Protein AF-A0A7J7EJ39-F1 (afdb_monomer_lite)

Structure (mmCIF, N/CA/C/O backbone):
data_AF-A0A7J7EJ39-F1
#
_entry.id   AF-A0A7J7EJ39-F1
#
loop_
_atom_site.group_PDB
_atom_site.id
_atom_site.type_symbol
_atom_site.label_atom_id
_atom_site.label_alt_id
_atom_site.label_comp_id
_atom_site.label_asym_id
_atom_site.label_entity_id
_atom_site.label_seq_id
_atom_site.pdbx_PDB_ins_code
_atom_site.Cartn_x
_atom_site.Cartn_y
_atom_site.Cartn_z
_atom_site.occupancy
_atom_site.B_iso_or_equiv
_atom_site.auth_seq_id
_atom_site.auth_comp_id
_atom_site.auth_asym_id
_atom_site.auth_atom_id
_atom_site.pdbx_PDB_model_num
ATOM 1 N N . MET A 1 1 ? -20.319 9.053 -25.334 1.00 46.34 1 MET A N 1
ATOM 2 C CA . MET A 1 1 ? -20.174 8.203 -24.124 1.00 46.34 1 MET A CA 1
ATOM 3 C C . MET A 1 1 ? -19.839 8.998 -22.843 1.00 46.34 1 MET A C 1
ATOM 5 O O . MET A 1 1 ? -19.297 8.428 -21.908 1.00 46.34 1 MET A O 1
ATOM 9 N N . GLN A 1 2 ? -20.160 10.300 -22.744 1.00 40.28 2 GLN A N 1
ATOM 10 C CA . GLN A 1 2 ? -19.917 11.104 -21.525 1.00 40.28 2 GLN A CA 1
ATOM 11 C C . GLN A 1 2 ? -21.131 11.186 -20.577 1.00 40.28 2 GLN A C 1
ATOM 13 O O . GLN A 1 2 ? -20.944 11.520 -19.409 1.00 40.28 2 GLN A O 1
ATOM 18 N N . GLY A 1 3 ? -22.337 10.834 -21.047 1.00 39.09 3 GLY A N 1
ATOM 19 C CA . GLY A 1 3 ? -23.592 10.937 -20.287 1.00 39.09 3 GLY A CA 1
ATOM 20 C C . GLY A 1 3 ? -23.796 9.851 -19.224 1.00 39.09 3 GLY A C 1
ATOM 21 O O . GLY A 1 3 ? -24.160 10.170 -18.096 1.00 39.09 3 GLY A O 1
ATOM 22 N N . ASP A 1 4 ? -23.468 8.591 -19.522 1.00 42.94 4 ASP A N 1
ATOM 23 C CA . ASP A 1 4 ? -23.849 7.463 -18.647 1.00 42.94 4 ASP A CA 1
ATOM 24 C C . ASP A 1 4 ? -23.037 7.388 -17.344 1.00 42.94 4 ASP A C 1
ATOM 26 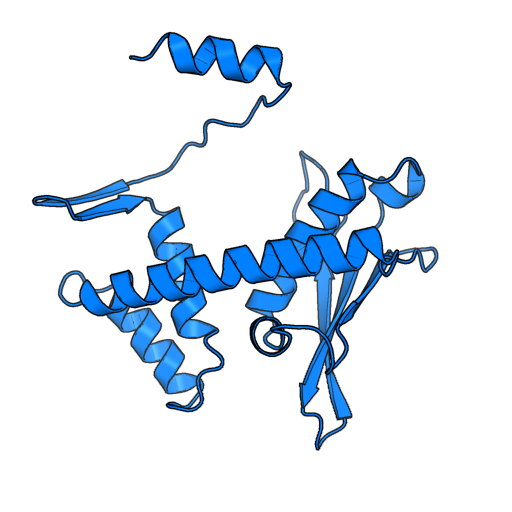O O . ASP A 1 4 ? -23.542 6.991 -16.295 1.00 42.94 4 ASP A O 1
ATOM 30 N N . SER A 1 5 ? -21.783 7.850 -17.365 1.00 49.47 5 SER A N 1
ATOM 31 C CA . SER A 1 5 ? -20.928 7.875 -16.166 1.00 49.47 5 SER A CA 1
ATOM 32 C C . SER A 1 5 ? -21.364 8.905 -15.111 1.00 49.47 5 SER A C 1
ATOM 34 O O . SER A 1 5 ? -21.014 8.764 -13.940 1.00 49.47 5 SER A O 1
ATOM 36 N N . HIS A 1 6 ? -22.122 9.936 -15.506 1.00 48.94 6 HIS A N 1
ATOM 37 C CA . HIS A 1 6 ? -22.573 10.998 -14.601 1.00 48.94 6 HIS A CA 1
ATOM 38 C C . HIS A 1 6 ? -23.816 10.585 -13.795 1.00 48.94 6 HIS A C 1
ATOM 40 O O . HIS A 1 6 ? -24.008 11.055 -12.675 1.00 48.94 6 HIS A O 1
ATOM 46 N N . ILE A 1 7 ? -24.632 9.683 -14.352 1.00 49.44 7 ILE A N 1
ATOM 47 C CA . ILE A 1 7 ? -25.876 9.186 -13.746 1.00 49.44 7 ILE A CA 1
ATOM 48 C C . ILE A 1 7 ? -25.582 8.074 -12.721 1.00 49.44 7 ILE A C 1
ATOM 50 O O . ILE A 1 7 ? -26.223 8.009 -11.676 1.00 49.44 7 ILE A O 1
ATOM 54 N N . ALA A 1 8 ? -24.562 7.239 -12.955 1.00 50.50 8 ALA A N 1
ATOM 55 C CA . ALA A 1 8 ? -24.198 6.163 -12.025 1.00 50.50 8 ALA A CA 1
ATOM 56 C C . ALA A 1 8 ? -23.544 6.668 -10.716 1.00 50.50 8 ALA A C 1
ATOM 58 O O . ALA A 1 8 ? -23.779 6.114 -9.642 1.00 50.50 8 ALA A O 1
ATOM 59 N N . SER A 1 9 ? -22.740 7.737 -10.780 1.00 50.72 9 SER A N 1
ATOM 60 C CA . SER A 1 9 ? -22.030 8.292 -9.611 1.00 50.72 9 SER A CA 1
ATOM 61 C C . SER A 1 9 ? -22.966 9.004 -8.623 1.00 50.72 9 SER A C 1
ATOM 63 O O . SER A 1 9 ? -22.789 8.877 -7.407 1.00 50.72 9 SER A O 1
ATOM 65 N N . SER A 1 10 ? -24.007 9.687 -9.113 1.00 51.62 10 SER A N 1
ATOM 66 C CA . SER A 1 10 ? -24.953 10.430 -8.270 1.00 51.62 10 SER A CA 1
ATOM 67 C C . SER A 1 10 ? -25.865 9.518 -7.442 1.00 51.62 10 SER A C 1
ATOM 69 O O . SER A 1 10 ? -26.192 9.858 -6.304 1.00 51.62 10 SER A O 1
ATOM 71 N N . HIS A 1 11 ? -26.203 8.329 -7.949 1.00 58.94 11 HIS A N 1
ATOM 72 C CA . HIS A 1 11 ? -27.045 7.364 -7.234 1.00 58.94 11 HIS A CA 1
ATOM 73 C C . HIS A 1 11 ? -26.299 6.623 -6.102 1.00 58.94 11 HIS A C 1
ATOM 75 O O . HIS A 1 11 ? -26.916 6.171 -5.140 1.00 58.94 11 HIS A O 1
ATOM 81 N N . CYS A 1 12 ? -24.966 6.508 -6.176 1.00 62.06 12 CYS A N 1
ATOM 82 C CA . CYS A 1 12 ? -24.153 5.718 -5.237 1.00 62.06 12 CYS A CA 1
ATOM 83 C C . CYS A 1 12 ? -23.400 6.564 -4.180 1.00 62.06 12 CYS A C 1
ATOM 85 O O . CYS A 1 12 ? -22.552 6.049 -3.459 1.00 62.06 12 CYS A O 1
ATOM 87 N N . ARG A 1 13 ? -23.684 7.873 -4.058 1.00 69.69 13 ARG A N 1
ATOM 88 C CA . ARG A 1 13 ? -22.963 8.811 -3.157 1.00 69.69 13 ARG A CA 1
ATOM 89 C C . ARG A 1 13 ? -21.430 8.857 -3.353 1.00 69.69 13 ARG A C 1
ATOM 91 O O . ARG A 1 13 ? -20.726 9.377 -2.492 1.00 69.69 13 ARG A O 1
ATOM 98 N N . MET A 1 14 ? -20.902 8.394 -4.487 1.00 78.62 14 MET A N 1
ATOM 99 C CA . MET A 1 14 ? -19.470 8.459 -4.810 1.00 78.62 14 MET A CA 1
ATOM 100 C C . MET A 1 14 ? -19.168 9.746 -5.582 1.00 78.62 14 MET A C 1
ATOM 102 O O . MET A 1 14 ? -19.367 9.794 -6.795 1.00 78.62 14 MET A O 1
ATOM 106 N N . LYS A 1 15 ? -18.718 10.797 -4.886 1.00 78.56 15 LYS A N 1
ATOM 107 C CA . LYS A 1 15 ? -18.470 12.124 -5.487 1.00 78.56 15 LYS A CA 1
ATOM 108 C C . LYS A 1 15 ? -17.122 12.223 -6.209 1.00 78.56 15 LYS A C 1
ATOM 110 O O . LYS A 1 15 ? -17.047 12.854 -7.258 1.00 78.56 15 LYS A O 1
ATOM 115 N N . ASP A 1 16 ? -16.107 11.512 -5.721 1.00 81.44 16 ASP A N 1
ATOM 116 C CA . ASP A 1 16 ? -14.715 11.657 -6.176 1.00 81.44 16 ASP A CA 1
ATOM 117 C C . ASP A 1 16 ? -14.242 10.500 -7.068 1.00 81.44 16 ASP A C 1
ATOM 119 O O . ASP A 1 16 ? -13.095 10.064 -7.023 1.00 81.44 16 ASP A O 1
ATOM 123 N N . MET A 1 17 ? -15.141 9.973 -7.904 1.00 84.94 17 MET A N 1
ATOM 124 C CA . MET A 1 17 ? -14.815 8.871 -8.818 1.00 84.94 17 MET A CA 1
ATOM 125 C C . MET A 1 17 ? -13.878 9.302 -9.961 1.00 84.94 17 MET A C 1
ATOM 127 O O . MET A 1 17 ? -13.168 8.476 -10.532 1.00 84.94 17 MET A O 1
ATOM 131 N N . ARG A 1 18 ? -13.877 10.592 -10.325 1.00 88.12 18 ARG A N 1
ATOM 132 C CA . ARG A 1 18 ? -12.992 11.151 -11.355 1.00 88.12 18 ARG A CA 1
ATOM 133 C C . ARG A 1 18 ? -11.806 11.834 -10.691 1.00 88.12 18 ARG A C 1
ATOM 135 O O . ARG A 1 18 ? -11.987 12.727 -9.873 1.00 88.12 18 ARG A O 1
ATOM 142 N N . VAL A 1 19 ? -10.604 11.456 -11.110 1.00 90.62 19 VAL A N 1
ATOM 143 C CA . VAL A 1 19 ? -9.348 12.013 -10.602 1.00 90.62 19 VAL A CA 1
ATOM 144 C C . VAL A 1 19 ? -8.574 12.626 -11.763 1.00 90.62 19 VAL A C 1
ATOM 146 O O . VAL A 1 19 ? -8.517 12.051 -12.851 1.00 90.62 19 VAL A O 1
ATOM 149 N N . GLN A 1 20 ? -7.982 13.798 -11.542 1.00 93.69 20 GLN A N 1
ATOM 150 C CA . GLN A 1 20 ? -7.063 14.405 -12.504 1.00 93.69 20 GLN A CA 1
ATOM 151 C C . GLN A 1 20 ? -5.735 13.643 -12.466 1.00 93.69 20 GLN A C 1
ATOM 153 O O . GLN A 1 20 ? -5.113 13.518 -11.414 1.00 93.69 20 GLN A O 1
ATOM 158 N N . THR A 1 21 ? -5.319 13.095 -13.604 1.00 96.06 21 THR A N 1
ATOM 159 C CA . THR A 1 21 ? -4.098 12.292 -13.727 1.00 96.06 21 THR A CA 1
ATOM 160 C C . THR A 1 21 ? -3.518 12.418 -15.132 1.00 96.06 21 THR A C 1
ATOM 162 O O . THR A 1 21 ? -4.142 12.992 -16.026 1.00 96.06 21 THR A O 1
ATOM 165 N N . PHE A 1 22 ? -2.333 11.852 -15.331 1.00 96.62 22 PHE A N 1
ATOM 166 C CA . PHE A 1 22 ? -1.632 11.824 -16.608 1.00 96.62 22 PHE A CA 1
ATOM 167 C C . PHE A 1 22 ? -1.614 10.409 -17.187 1.00 96.62 22 PHE A C 1
ATOM 169 O O . PHE A 1 22 ? -1.675 9.415 -16.459 1.00 96.62 22 PHE A O 1
ATOM 176 N N . SER A 1 23 ? -1.502 10.323 -18.511 1.00 95.94 23 SER A N 1
ATOM 177 C CA . SER A 1 23 ? -1.342 9.058 -19.226 1.00 95.94 23 SER A CA 1
ATOM 178 C C . SER A 1 23 ? -0.216 9.153 -20.239 1.00 95.94 23 SER A C 1
ATOM 180 O O . SER A 1 23 ? -0.073 10.188 -20.889 1.00 95.94 23 SER A O 1
ATOM 182 N N . ILE A 1 24 ? 0.505 8.056 -20.435 1.00 94.50 24 ILE A N 1
ATOM 183 C CA . ILE A 1 24 ? 1.480 7.896 -21.511 1.00 94.50 24 ILE A CA 1
ATOM 184 C C . ILE A 1 24 ? 0.971 6.876 -22.530 1.00 94.50 24 ILE A C 1
ATOM 186 O O . ILE A 1 24 ? 0.273 5.921 -22.180 1.00 94.50 24 ILE A O 1
ATOM 190 N N . HIS A 1 25 ? 1.302 7.090 -23.802 1.00 95.19 25 HIS A N 1
ATOM 191 C CA . HIS A 1 25 ? 0.964 6.188 -24.895 1.00 95.19 25 HIS A CA 1
ATOM 192 C C . HIS A 1 25 ? 2.205 5.933 -25.753 1.00 95.19 25 HIS A C 1
ATOM 194 O O . HIS A 1 25 ? 2.751 6.869 -26.332 1.00 95.19 25 HIS A O 1
ATOM 200 N N . PHE A 1 26 ? 2.646 4.677 -25.829 1.00 88.00 26 PHE A N 1
ATOM 201 C CA . PHE A 1 26 ? 3.831 4.271 -26.598 1.00 88.00 26 PHE A CA 1
ATOM 202 C C . PHE A 1 26 ? 3.498 3.744 -28.002 1.00 88.00 26 PHE A C 1
ATOM 204 O O . PHE A 1 26 ? 4.402 3.418 -28.765 1.00 88.00 26 PHE A O 1
ATOM 211 N N . GLY A 1 27 ? 2.210 3.670 -28.348 1.00 83.62 27 GLY A N 1
ATOM 212 C CA . GLY A 1 27 ? 1.707 3.067 -29.581 1.00 83.62 27 GLY A CA 1
ATOM 213 C C . GLY A 1 27 ? 0.961 1.755 -29.325 1.00 83.62 27 GLY A C 1
ATOM 214 O O . GLY A 1 27 ? 1.130 1.098 -28.295 1.00 83.62 27 GLY A O 1
ATOM 215 N N . PHE A 1 28 ? 0.101 1.373 -30.270 1.00 86.75 28 PHE A N 1
ATOM 216 C CA . PHE A 1 28 ? -0.763 0.190 -30.181 1.00 86.75 28 PHE A CA 1
ATOM 217 C C . PHE A 1 28 ? -1.579 0.136 -28.875 1.00 86.75 28 PHE A C 1
ATOM 219 O O . PHE A 1 28 ? -2.349 1.046 -28.578 1.00 86.75 28 PHE A O 1
ATOM 226 N N . LYS A 1 29 ? -1.446 -0.946 -28.098 1.00 84.44 29 LYS A N 1
ATOM 227 C CA . LYS A 1 29 ? -2.170 -1.162 -26.837 1.00 84.44 29 LYS A CA 1
ATOM 228 C C . LYS A 1 29 ? -1.386 -0.692 -25.606 1.00 84.44 29 LYS A C 1
ATOM 230 O O . LYS A 1 29 ? -1.879 -0.827 -24.490 1.00 84.44 29 LYS A O 1
ATOM 235 N N . HIS A 1 30 ? -0.195 -0.121 -25.783 1.00 89.31 30 HIS A N 1
ATOM 236 C CA . HIS A 1 30 ? 0.665 0.313 -24.682 1.00 89.31 30 HIS A CA 1
ATOM 237 C C . HIS A 1 30 ? 0.266 1.714 -24.211 1.00 89.31 30 HIS A C 1
ATOM 239 O O . HIS A 1 30 ? 0.890 2.721 -24.555 1.00 89.31 30 HIS A O 1
ATOM 245 N N . LYS A 1 31 ? -0.826 1.779 -23.446 1.00 93.75 31 LYS A N 1
ATOM 246 C CA . LYS A 1 31 ? -1.290 2.985 -22.756 1.00 93.75 31 LYS A CA 1
ATOM 247 C C . LYS A 1 31 ? -1.299 2.730 -21.254 1.00 93.75 31 LYS A C 1
ATOM 249 O O . LYS A 1 31 ? -1.916 1.764 -20.818 1.00 93.75 31 LYS A O 1
ATOM 254 N N . PHE A 1 32 ? -0.679 3.620 -20.488 1.00 95.88 32 PHE A N 1
ATOM 255 C CA . PHE A 1 32 ? -0.578 3.501 -19.033 1.00 95.88 32 PHE A CA 1
ATOM 256 C C . PHE A 1 32 ? -0.964 4.818 -18.365 1.00 95.88 32 PHE A C 1
ATOM 258 O O . PHE A 1 32 ? -0.588 5.894 -18.843 1.00 95.88 32 PHE A O 1
ATOM 265 N N . LEU A 1 33 ? -1.711 4.750 -17.264 1.00 97.19 33 LEU A N 1
ATOM 266 C CA . LEU A 1 33 ? -1.908 5.887 -16.368 1.00 97.19 33 LEU A CA 1
ATOM 267 C C . LEU A 1 33 ? -0.712 6.022 -15.425 1.00 97.19 33 LEU A C 1
ATOM 269 O O . LEU A 1 33 ? -0.030 5.043 -15.123 1.00 97.19 33 LEU A O 1
ATOM 273 N N . ALA A 1 34 ? -0.490 7.226 -14.896 1.00 97.44 34 ALA A N 1
ATOM 274 C CA . ALA A 1 34 ? 0.558 7.459 -13.902 1.00 97.44 34 ALA A CA 1
ATOM 275 C C . ALA A 1 34 ? 0.429 6.519 -12.686 1.00 97.44 34 ALA A C 1
ATOM 277 O O . ALA A 1 34 ? 1.427 5.995 -12.198 1.00 97.44 34 ALA A O 1
ATOM 278 N N . SER A 1 35 ? -0.800 6.246 -12.235 1.00 96.88 35 SER A N 1
ATOM 279 C CA . SER A 1 35 ? -1.070 5.308 -11.139 1.00 96.88 35 SER A CA 1
ATOM 280 C C . SER A 1 35 ? -0.675 3.870 -11.469 1.00 96.88 35 SER A C 1
ATOM 282 O O . SER A 1 35 ? -0.159 3.181 -10.595 1.00 96.88 35 SER A O 1
ATOM 284 N N . ASP A 1 36 ? -0.892 3.423 -12.709 1.00 97.00 36 ASP A N 1
ATOM 285 C CA . ASP A 1 36 ? -0.595 2.047 -13.126 1.00 97.00 36 ASP A CA 1
ATOM 286 C C . ASP A 1 36 ? 0.907 1.782 -13.011 1.00 97.00 36 ASP A C 1
ATOM 288 O O . ASP A 1 36 ? 1.323 0.776 -12.438 1.00 97.00 36 ASP A O 1
ATOM 292 N N . VAL A 1 37 ? 1.717 2.738 -13.483 1.00 97.62 37 VAL A N 1
ATOM 293 C CA . VAL A 1 37 ? 3.180 2.681 -13.378 1.00 97.62 37 VAL A CA 1
ATOM 294 C C . VAL A 1 37 ? 3.621 2.706 -11.915 1.00 97.62 37 VAL A C 1
ATOM 296 O O . VAL A 1 37 ? 4.428 1.874 -11.519 1.00 97.62 37 VAL A O 1
ATOM 299 N N . VAL A 1 38 ? 3.047 3.581 -11.079 1.00 97.56 38 VAL A N 1
ATOM 300 C CA . VAL A 1 38 ? 3.368 3.635 -9.638 1.00 97.56 38 VAL A CA 1
ATOM 301 C C . VAL A 1 38 ? 3.106 2.293 -8.952 1.00 97.56 38 VAL A C 1
ATOM 303 O O . VAL A 1 38 ? 3.968 1.802 -8.225 1.00 97.56 38 VAL A O 1
ATOM 306 N N . PHE A 1 39 ? 1.941 1.682 -9.181 1.00 97.19 39 PHE A N 1
ATOM 307 C CA . PHE A 1 39 ? 1.617 0.386 -8.585 1.00 97.19 39 PHE A CA 1
ATOM 308 C C . PHE A 1 39 ? 2.534 -0.728 -9.094 1.00 97.19 39 PHE A C 1
ATOM 310 O O . PHE A 1 39 ? 2.975 -1.554 -8.294 1.00 97.19 39 PHE A O 1
ATOM 317 N N . ALA A 1 40 ? 2.855 -0.737 -10.388 1.00 97.56 40 ALA A N 1
ATOM 318 C CA . ALA A 1 40 ? 3.753 -1.725 -10.973 1.00 97.56 40 ALA A CA 1
ATOM 319 C C . ALA A 1 40 ? 5.172 -1.626 -10.398 1.00 97.56 40 ALA A C 1
ATOM 321 O O . ALA A 1 40 ? 5.701 -2.605 -9.872 1.00 97.56 40 ALA A O 1
ATOM 322 N N . THR A 1 41 ? 5.763 -0.431 -10.429 1.00 97.31 41 THR A N 1
ATOM 323 C CA . THR A 1 41 ? 7.121 -0.176 -9.935 1.00 97.31 41 THR A CA 1
ATOM 324 C C . THR A 1 41 ? 7.232 -0.434 -8.433 1.00 97.31 41 THR A C 1
ATOM 326 O O . THR A 1 41 ? 8.197 -1.052 -7.986 1.00 97.31 41 THR A O 1
ATOM 329 N N . MET A 1 42 ? 6.227 -0.034 -7.645 1.00 96.25 42 MET A N 1
ATOM 330 C CA . MET A 1 42 ? 6.206 -0.322 -6.209 1.00 96.25 42 MET A CA 1
ATOM 331 C C . MET A 1 42 ? 6.130 -1.827 -5.932 1.00 96.25 42 MET A C 1
ATOM 333 O O . MET A 1 42 ? 6.794 -2.302 -5.019 1.00 96.25 42 MET A O 1
ATOM 337 N N . SER A 1 43 ? 5.378 -2.585 -6.734 1.00 95.69 43 SER A N 1
ATOM 338 C CA . SER A 1 43 ? 5.251 -4.039 -6.557 1.00 95.69 43 SER A CA 1
ATOM 339 C C . SER A 1 43 ? 6.531 -4.793 -6.922 1.00 95.69 43 SER A C 1
ATOM 341 O O . SER A 1 43 ? 6.859 -5.768 -6.255 1.00 95.69 43 SER A O 1
ATOM 343 N N . LEU A 1 44 ? 7.289 -4.318 -7.919 1.00 95.81 44 LEU A N 1
ATOM 344 C CA . LEU A 1 44 ? 8.626 -4.844 -8.227 1.00 95.81 44 LEU A CA 1
ATOM 345 C C . LEU A 1 44 ? 9.598 -4.599 -7.064 1.00 95.81 44 LEU A C 1
ATOM 347 O O . LEU A 1 44 ? 10.234 -5.528 -6.579 1.00 95.81 44 LEU A O 1
ATOM 351 N N . MET A 1 45 ? 9.660 -3.360 -6.567 1.00 94.50 45 MET A N 1
ATOM 352 C CA . MET A 1 45 ? 10.564 -2.969 -5.479 1.00 94.50 45 MET A CA 1
ATOM 353 C C . MET A 1 45 ? 10.254 -3.712 -4.166 1.00 94.50 45 MET A C 1
ATOM 355 O O . MET A 1 45 ? 11.147 -4.173 -3.446 1.00 94.50 45 MET A O 1
ATOM 359 N N . GLU A 1 46 ? 8.969 -3.864 -3.853 1.00 91.88 46 GLU A N 1
ATOM 360 C CA . GLU A 1 46 ? 8.502 -4.494 -2.620 1.00 91.88 46 GLU A CA 1
ATOM 361 C C . GLU A 1 46 ? 8.389 -6.020 -2.726 1.00 91.88 46 GLU A C 1
ATOM 363 O O . GLU A 1 46 ? 8.162 -6.657 -1.700 1.00 91.88 46 GLU A O 1
ATOM 368 N N . SER A 1 47 ? 8.633 -6.622 -3.899 1.00 91.12 47 SER A N 1
ATOM 369 C CA . SER A 1 47 ? 8.495 -8.069 -4.109 1.00 91.12 47 SER A CA 1
ATOM 370 C C . SER A 1 47 ? 9.226 -8.878 -3.022 1.00 91.12 47 SER A C 1
ATOM 372 O O . SER A 1 47 ? 10.374 -8.551 -2.687 1.00 91.12 47 SER A O 1
ATOM 374 N N . PRO A 1 48 ? 8.576 -9.891 -2.420 1.00 86.12 48 PRO A N 1
ATOM 375 C CA . PRO A 1 48 ? 9.212 -10.794 -1.467 1.00 86.12 48 PRO A CA 1
ATOM 376 C C . PRO A 1 48 ? 9.865 -12.010 -2.138 1.00 86.12 48 PRO A C 1
ATOM 378 O O . PRO A 1 48 ? 10.287 -12.931 -1.438 1.00 86.12 48 PRO A O 1
ATOM 381 N N . GLU A 1 49 ? 9.868 -12.075 -3.473 1.00 80.50 49 GLU A N 1
ATOM 382 C CA . GLU A 1 49 ? 10.456 -13.195 -4.204 1.00 80.50 49 GLU A CA 1
ATOM 383 C C . GLU A 1 49 ? 11.933 -13.363 -3.832 1.00 80.50 49 GLU A C 1
ATOM 385 O O . GLU A 1 49 ? 12.675 -12.393 -3.679 1.00 80.50 49 GLU A O 1
ATOM 390 N N . LYS A 1 50 ? 12.338 -14.621 -3.629 1.00 65.94 50 LYS A N 1
ATOM 391 C CA . LYS A 1 50 ? 13.657 -14.993 -3.093 1.00 65.94 50 LYS A CA 1
ATOM 392 C C . LYS A 1 50 ? 14.764 -14.974 -4.149 1.00 65.94 50 LYS A C 1
ATOM 394 O O . LYS A 1 50 ? 15.903 -15.306 -3.836 1.00 65.94 50 LYS A O 1
ATOM 399 N N . ASP A 1 51 ? 14.424 -14.599 -5.376 1.00 64.19 51 ASP A N 1
ATOM 400 C CA . ASP A 1 51 ? 15.290 -14.740 -6.545 1.00 64.19 51 ASP A CA 1
ATOM 401 C C . ASP A 1 51 ? 16.310 -13.592 -6.668 1.00 64.19 51 ASP A C 1
ATOM 403 O O . ASP A 1 51 ? 17.183 -13.632 -7.533 1.00 64.19 51 ASP A O 1
ATOM 407 N N . GLY A 1 52 ? 16.245 -12.590 -5.783 1.00 63.50 52 GLY A N 1
ATOM 408 C CA . GLY A 1 52 ? 17.176 -11.466 -5.747 1.00 63.50 52 GLY A CA 1
ATOM 409 C C . GLY A 1 52 ? 17.289 -10.809 -4.371 1.00 63.50 52 GLY A C 1
ATOM 410 O O . GLY A 1 52 ? 16.437 -10.958 -3.494 1.00 63.50 52 GLY A O 1
ATOM 411 N N . SER A 1 53 ? 18.372 -10.062 -4.177 1.00 82.19 53 SER A N 1
ATOM 412 C CA . SER A 1 53 ? 18.536 -9.161 -3.038 1.00 82.19 53 SER A CA 1
ATOM 413 C C . SER A 1 53 ? 17.556 -7.980 -3.128 1.00 82.19 53 SER A C 1
ATOM 415 O O . SER A 1 53 ? 17.036 -7.654 -4.195 1.00 82.19 53 SER A O 1
ATOM 417 N N . GLY A 1 54 ? 17.336 -7.260 -2.020 1.00 84.81 54 GLY A N 1
ATOM 418 C CA . GLY A 1 54 ? 16.525 -6.032 -2.046 1.00 84.81 54 GLY A CA 1
ATOM 419 C C . GLY A 1 54 ? 17.033 -4.986 -3.053 1.00 84.81 54 GLY A C 1
ATOM 420 O O . GLY A 1 54 ? 16.237 -4.234 -3.615 1.00 84.81 54 GLY A O 1
ATOM 421 N N . THR A 1 55 ? 18.340 -4.981 -3.332 1.00 91.38 55 THR A N 1
ATOM 422 C CA . THR A 1 55 ? 18.960 -4.134 -4.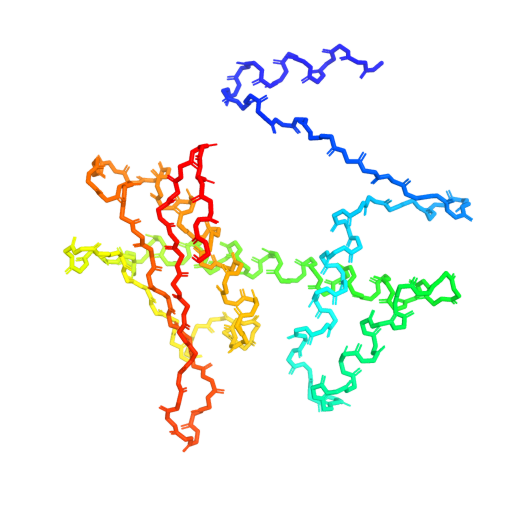358 1.00 91.38 55 THR A CA 1
ATOM 423 C C . THR A 1 55 ? 18.553 -4.560 -5.766 1.00 91.38 55 THR A C 1
ATOM 425 O O . THR A 1 55 ? 18.265 -3.700 -6.593 1.00 91.38 55 THR A O 1
ATOM 428 N N . ASP A 1 56 ? 18.453 -5.860 -6.040 1.00 92.62 56 ASP A N 1
ATOM 429 C CA . ASP A 1 56 ? 18.038 -6.354 -7.358 1.00 92.62 56 ASP A CA 1
ATOM 430 C C . ASP A 1 56 ? 16.597 -5.943 -7.663 1.00 92.62 56 ASP A C 1
ATOM 432 O O . ASP A 1 56 ? 16.307 -5.469 -8.760 1.00 92.62 56 ASP A O 1
ATOM 436 N N . ASN A 1 57 ? 15.709 -6.010 -6.667 1.00 93.81 57 ASN A N 1
ATOM 437 C CA . ASN A 1 57 ? 14.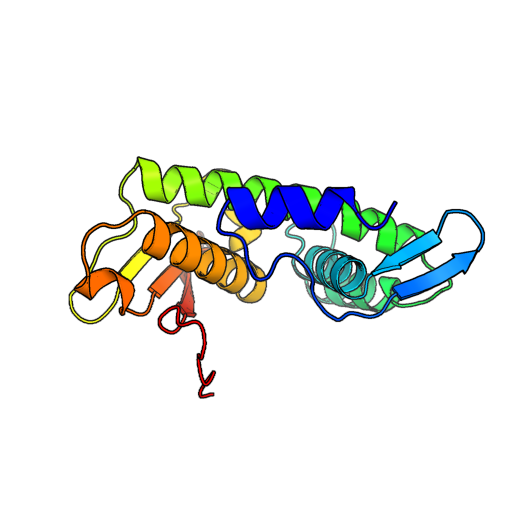328 -5.536 -6.801 1.00 93.81 57 ASN A CA 1
ATOM 438 C C . ASN A 1 57 ? 14.265 -4.029 -7.078 1.00 93.81 57 ASN A C 1
ATOM 440 O O . ASN A 1 57 ? 13.453 -3.576 -7.887 1.00 93.81 57 ASN A O 1
ATOM 444 N N . PHE A 1 58 ? 15.139 -3.245 -6.443 1.00 95.50 58 PHE A N 1
ATOM 445 C CA . PHE A 1 58 ? 15.258 -1.815 -6.719 1.00 95.50 58 PHE A CA 1
ATOM 446 C C . PHE A 1 58 ? 15.720 -1.547 -8.159 1.00 95.50 58 PHE A C 1
ATOM 448 O O . PHE A 1 58 ? 15.119 -0.721 -8.845 1.00 95.50 58 PHE A O 1
ATOM 455 N N . ILE A 1 59 ? 16.738 -2.264 -8.644 1.00 95.44 59 ILE A N 1
ATOM 456 C CA . ILE A 1 59 ? 17.225 -2.122 -10.024 1.00 95.44 59 ILE A CA 1
ATOM 457 C C . ILE A 1 59 ? 16.156 -2.562 -11.030 1.00 95.44 59 ILE A C 1
ATOM 459 O O . ILE A 1 59 ? 15.912 -1.851 -12.000 1.00 95.44 59 ILE A O 1
ATOM 463 N N . GLN A 1 60 ? 15.443 -3.663 -10.782 1.00 95.00 60 GLN A N 1
ATOM 464 C CA . GLN A 1 60 ? 14.331 -4.094 -11.635 1.00 95.00 60 GLN A CA 1
ATOM 465 C C . GLN A 1 60 ? 13.205 -3.055 -11.691 1.00 95.00 60 GLN A C 1
ATOM 467 O O . GLN A 1 60 ? 12.675 -2.764 -12.767 1.00 95.00 60 GLN A O 1
ATOM 472 N N . ALA A 1 61 ? 12.858 -2.464 -10.546 1.00 96.44 61 ALA A N 1
ATOM 473 C CA . ALA A 1 61 ? 11.881 -1.387 -10.471 1.00 96.44 61 ALA A CA 1
ATOM 474 C C . ALA A 1 61 ? 12.353 -0.151 -11.256 1.00 96.44 61 ALA A C 1
ATOM 476 O O . ALA A 1 61 ? 11.580 0.404 -12.038 1.00 96.44 61 ALA A O 1
ATOM 477 N N . LEU A 1 62 ? 13.621 0.241 -11.119 1.00 97.12 62 LEU A N 1
ATOM 478 C CA . LEU A 1 62 ? 14.210 1.350 -11.870 1.00 97.12 62 LEU A CA 1
ATOM 479 C C . LEU A 1 62 ? 14.207 1.080 -13.382 1.00 97.12 62 LEU A C 1
ATOM 481 O O . LEU A 1 62 ? 13.765 1.926 -14.160 1.00 97.12 62 LEU A O 1
ATOM 485 N N . ASP A 1 63 ? 14.618 -0.117 -13.796 1.00 96.81 63 ASP A N 1
ATOM 486 C CA . ASP A 1 63 ? 14.645 -0.538 -15.196 1.00 96.81 63 ASP A CA 1
ATOM 487 C C . ASP A 1 63 ? 13.255 -0.543 -15.834 1.00 96.81 63 ASP A C 1
ATOM 489 O O . ASP A 1 63 ? 13.138 -0.255 -17.027 1.00 96.81 63 ASP A O 1
ATOM 493 N N . SER A 1 64 ? 12.208 -0.855 -15.059 1.00 96.88 64 SER A N 1
ATOM 494 C CA . SER A 1 64 ? 10.813 -0.861 -15.528 1.00 96.88 64 SER A CA 1
ATOM 495 C C . SER A 1 64 ? 10.304 0.521 -15.951 1.00 96.88 64 SER A C 1
ATOM 497 O O . SER A 1 64 ? 9.328 0.619 -16.693 1.00 96.88 64 SER A O 1
ATOM 499 N N . LEU A 1 65 ? 10.970 1.596 -15.513 1.00 96.50 65 LEU A N 1
ATOM 500 C CA . LEU A 1 65 ? 10.649 2.967 -15.913 1.00 96.50 65 LEU A CA 1
ATOM 501 C C . LEU A 1 65 ? 11.226 3.320 -17.293 1.00 96.50 65 LEU A C 1
ATOM 503 O O . LEU A 1 65 ? 10.841 4.334 -17.882 1.00 96.50 65 LEU A O 1
ATOM 507 N N . SER A 1 66 ? 12.136 2.500 -17.831 1.00 95.00 66 SER A N 1
ATOM 508 C CA . SER A 1 66 ? 12.654 2.688 -19.182 1.00 95.00 66 SER A CA 1
ATOM 509 C C . SER A 1 66 ? 11.632 2.261 -20.232 1.00 95.00 66 SER A C 1
ATOM 511 O O . SER A 1 66 ? 11.071 1.167 -20.192 1.00 95.00 66 SER A O 1
ATOM 513 N N . ARG A 1 67 ? 11.483 3.086 -21.273 1.00 91.00 67 ARG A N 1
ATOM 514 C CA . ARG A 1 67 ? 10.642 2.784 -22.446 1.00 91.00 67 ARG A CA 1
ATOM 515 C C . ARG A 1 67 ? 11.105 1.546 -23.218 1.00 91.00 67 ARG A C 1
ATOM 517 O O . ARG A 1 67 ? 10.323 0.994 -23.982 1.00 91.00 67 ARG A O 1
ATOM 524 N N . SER A 1 68 ? 12.361 1.134 -23.040 1.00 91.44 68 SER A N 1
ATOM 525 C CA . SER A 1 68 ? 12.920 -0.065 -23.668 1.00 91.44 68 SER A CA 1
ATOM 526 C C . SER A 1 68 ? 12.480 -1.369 -22.995 1.00 91.44 68 SER A C 1
ATOM 528 O O . SER A 1 68 ? 12.618 -2.417 -23.612 1.00 91.44 68 SER A O 1
ATOM 530 N N . ASN A 1 69 ? 11.955 -1.314 -21.763 1.00 92.75 69 ASN A N 1
ATOM 531 C CA . ASN A 1 69 ? 11.763 -2.484 -20.897 1.00 92.75 69 ASN A CA 1
ATOM 532 C C . ASN A 1 69 ? 10.301 -2.607 -20.427 1.00 92.75 69 ASN A C 1
ATOM 534 O O . ASN A 1 69 ? 10.003 -2.676 -19.230 1.00 92.75 69 ASN A O 1
ATOM 538 N N . LEU A 1 70 ? 9.357 -2.580 -21.372 1.00 94.06 70 LEU A N 1
ATOM 539 C CA . LEU A 1 70 ? 7.926 -2.668 -21.050 1.00 94.06 70 LEU A CA 1
ATOM 540 C C . LEU A 1 70 ? 7.520 -4.035 -20.483 1.00 94.06 70 LEU A C 1
ATOM 542 O O . LEU A 1 70 ? 6.523 -4.126 -19.775 1.00 94.06 70 LEU A O 1
ATOM 546 N N . ASP A 1 71 ? 8.278 -5.087 -20.769 1.00 95.69 71 ASP A N 1
ATOM 547 C CA . ASP A 1 71 ? 8.119 -6.426 -20.201 1.00 95.69 71 ASP A CA 1
ATOM 548 C C . ASP A 1 71 ? 8.202 -6.409 -18.666 1.00 95.69 71 ASP A C 1
ATOM 550 O O . ASP A 1 71 ? 7.301 -6.922 -17.999 1.00 95.69 71 ASP A O 1
ATOM 554 N N . LYS A 1 72 ? 9.206 -5.722 -18.103 1.00 95.94 72 LYS A N 1
ATOM 555 C CA . LYS A 1 72 ? 9.352 -5.534 -16.651 1.00 95.94 72 LYS A CA 1
ATOM 556 C C . LYS A 1 72 ? 8.176 -4.756 -16.073 1.00 95.94 72 LYS A C 1
ATOM 558 O O . LYS A 1 72 ? 7.641 -5.127 -15.029 1.00 95.94 72 LYS A O 1
ATOM 563 N N . LEU A 1 73 ? 7.725 -3.712 -16.771 1.00 96.69 73 LEU A N 1
ATOM 564 C CA . LEU A 1 73 ? 6.548 -2.944 -16.362 1.00 96.69 73 LEU A CA 1
ATOM 565 C C . LEU A 1 73 ? 5.281 -3.817 -16.336 1.00 96.69 73 LEU A C 1
ATOM 567 O O . LEU A 1 73 ? 4.523 -3.769 -15.367 1.00 96.69 73 LEU A O 1
ATOM 571 N N . TYR A 1 74 ? 5.059 -4.645 -17.361 1.00 96.94 74 TYR A N 1
ATOM 572 C CA . TYR A 1 74 ? 3.934 -5.584 -17.402 1.00 96.94 74 TYR A CA 1
ATOM 573 C C . TYR A 1 74 ? 4.009 -6.635 -16.297 1.00 96.94 74 TYR A C 1
ATOM 575 O O . TYR A 1 74 ? 2.993 -6.922 -15.667 1.00 96.94 74 TYR A O 1
ATOM 583 N N . HIS A 1 75 ? 5.197 -7.167 -16.015 1.00 96.62 75 HIS A N 1
ATOM 584 C CA . HIS A 1 75 ? 5.392 -8.073 -14.890 1.00 96.62 75 HIS A CA 1
ATOM 585 C C . HIS A 1 75 ? 5.035 -7.395 -13.556 1.00 96.62 75 HIS A C 1
ATOM 587 O O . HIS A 1 75 ? 4.246 -7.934 -12.777 1.00 96.62 75 HIS A O 1
ATOM 593 N N . GLY A 1 76 ? 5.496 -6.157 -13.347 1.00 97.00 76 GLY A N 1
ATOM 594 C CA . GLY A 1 76 ? 5.119 -5.347 -12.189 1.00 97.00 76 GLY A CA 1
ATOM 595 C C . GLY A 1 76 ? 3.607 -5.129 -12.066 1.00 97.00 76 GLY A C 1
ATOM 596 O O . GLY A 1 76 ? 3.073 -5.159 -10.958 1.00 97.00 76 GLY A O 1
ATOM 597 N N . LEU A 1 77 ? 2.885 -4.970 -13.181 1.00 97.69 77 LEU A N 1
ATOM 598 C CA . LEU A 1 77 ? 1.419 -4.862 -13.173 1.00 97.69 77 LEU A CA 1
ATOM 599 C C . LEU A 1 77 ? 0.732 -6.153 -12.707 1.00 97.69 77 LEU A C 1
ATOM 601 O O . LEU A 1 77 ? -0.283 -6.080 -12.011 1.00 97.69 77 LEU A O 1
ATOM 605 N N . GLU A 1 78 ? 1.257 -7.328 -13.053 1.00 97.81 78 GLU A N 1
ATOM 606 C CA . GLU A 1 78 ? 0.715 -8.596 -12.549 1.00 97.81 78 GLU A CA 1
ATOM 607 C C . GLU A 1 78 ? 0.968 -8.760 -11.044 1.00 97.81 78 GLU A C 1
ATOM 609 O O . GLU A 1 78 ? 0.048 -9.118 -10.299 1.00 97.81 78 GLU A O 1
ATOM 614 N N . LEU A 1 79 ? 2.164 -8.394 -10.569 1.00 96.62 79 LEU A N 1
ATOM 615 C CA . LEU A 1 79 ? 2.467 -8.353 -9.135 1.00 96.62 79 LEU A CA 1
ATOM 616 C C . LEU A 1 79 ? 1.552 -7.368 -8.393 1.00 96.62 79 LEU A C 1
ATOM 618 O O . LEU A 1 79 ? 1.001 -7.704 -7.344 1.00 96.62 79 LEU A O 1
ATOM 622 N N . ALA A 1 80 ? 1.295 -6.193 -8.970 1.00 97.12 80 ALA A N 1
ATOM 623 C CA . ALA A 1 80 ? 0.389 -5.204 -8.394 1.00 97.12 80 ALA A CA 1
ATOM 624 C C . ALA A 1 80 ? -1.042 -5.732 -8.247 1.00 97.12 80 ALA A C 1
ATOM 626 O O . ALA A 1 80 ? -1.683 -5.522 -7.215 1.00 97.12 80 ALA A O 1
ATOM 627 N N . LYS A 1 81 ? -1.556 -6.468 -9.241 1.00 97.50 81 LYS A N 1
ATOM 628 C CA . LYS A 1 81 ? -2.877 -7.111 -9.141 1.00 97.50 81 LYS A CA 1
ATOM 629 C C . LYS A 1 81 ? -2.919 -8.121 -7.997 1.00 97.50 81 LYS A C 1
ATOM 631 O O . LYS A 1 81 ? -3.910 -8.152 -7.266 1.00 97.50 81 LYS A O 1
ATOM 636 N N . LYS A 1 82 ? -1.865 -8.928 -7.828 1.00 96.44 82 LYS A N 1
ATOM 637 C CA . LYS A 1 82 ? -1.741 -9.869 -6.703 1.00 96.44 82 LYS A CA 1
ATOM 638 C C . LYS A 1 82 ? -1.749 -9.119 -5.367 1.00 96.44 82 LYS A C 1
ATOM 640 O O . LYS A 1 82 ? -2.571 -9.437 -4.511 1.00 96.44 82 LYS A O 1
ATOM 645 N N . GLN A 1 83 ? -0.935 -8.069 -5.240 1.00 95.81 83 GLN A N 1
ATOM 646 C CA . GLN A 1 83 ? -0.854 -7.232 -4.039 1.00 95.81 83 GLN A CA 1
ATOM 647 C C . GLN A 1 83 ? -2.206 -6.612 -3.669 1.00 95.81 83 GLN A C 1
ATOM 649 O O . GLN A 1 83 ? -2.615 -6.635 -2.508 1.00 95.81 83 GLN A O 1
ATOM 654 N N . LEU A 1 84 ? -2.928 -6.064 -4.651 1.00 96.56 84 LEU A N 1
ATOM 655 C CA . LEU A 1 84 ? -4.229 -5.434 -4.430 1.00 96.56 84 LEU A CA 1
ATOM 656 C C . LEU A 1 84 ? -5.290 -6.449 -3.988 1.00 96.56 84 LEU A C 1
ATOM 658 O O . LEU A 1 84 ? -6.079 -6.146 -3.094 1.00 96.56 84 LEU A O 1
ATOM 662 N N . ARG A 1 85 ? -5.297 -7.662 -4.559 1.00 97.88 85 ARG A N 1
ATOM 663 C CA . ARG A 1 85 ? -6.204 -8.740 -4.124 1.00 97.88 85 ARG A CA 1
ATOM 664 C C . ARG A 1 85 ? -5.910 -9.174 -2.691 1.00 97.88 85 ARG A C 1
ATOM 666 O O . ARG A 1 85 ? -6.837 -9.197 -1.884 1.00 97.88 85 ARG A O 1
ATOM 673 N N . ALA A 1 86 ? -4.641 -9.431 -2.372 1.00 97.12 86 ALA A N 1
ATOM 674 C CA . ALA A 1 86 ? -4.216 -9.779 -1.019 1.00 97.12 86 ALA A CA 1
ATOM 675 C C . ALA A 1 86 ? -4.584 -8.665 -0.024 1.00 97.12 86 ALA A C 1
ATOM 677 O O . ALA A 1 86 ? -5.122 -8.935 1.041 1.00 97.12 86 ALA A O 1
ATOM 678 N N . THR A 1 87 ? -4.405 -7.395 -0.409 1.00 97.56 87 THR A N 1
ATOM 679 C CA . THR A 1 87 ? -4.782 -6.238 0.422 1.00 97.56 87 THR A CA 1
ATOM 680 C C . THR A 1 87 ? -6.266 -6.282 0.786 1.00 97.56 87 THR A C 1
ATOM 682 O O . THR A 1 87 ? -6.616 -6.138 1.953 1.00 97.56 87 THR A O 1
ATOM 685 N N . GLN A 1 88 ? -7.150 -6.518 -0.189 1.00 97.81 88 GLN A N 1
ATOM 686 C CA . GLN A 1 88 ? -8.593 -6.598 0.067 1.00 97.81 88 GLN A CA 1
ATOM 687 C C . GLN A 1 88 ? -8.967 -7.797 0.945 1.00 97.81 88 GLN A C 1
ATOM 689 O O . GLN A 1 88 ? -9.788 -7.657 1.849 1.00 97.81 88 GLN A O 1
ATOM 694 N N . GLN A 1 89 ? -8.349 -8.957 0.717 1.00 98.00 89 GLN A N 1
ATOM 695 C CA . GLN A 1 89 ? -8.585 -10.160 1.519 1.00 98.00 89 GLN A CA 1
ATOM 696 C C . GLN A 1 89 ? -8.136 -9.970 2.972 1.00 98.00 89 GLN A C 1
ATOM 698 O O . GLN A 1 89 ? -8.896 -10.277 3.891 1.00 98.00 89 GLN A O 1
ATOM 703 N N . THR A 1 90 ? -6.954 -9.390 3.190 1.00 98.06 90 THR A N 1
ATOM 704 C CA . THR A 1 90 ? -6.440 -9.084 4.529 1.00 98.06 90 THR A CA 1
ATOM 705 C C . THR A 1 90 ? -7.318 -8.059 5.238 1.00 98.06 90 THR A C 1
ATOM 707 O O . THR A 1 90 ? -7.682 -8.271 6.390 1.00 98.06 90 THR A O 1
ATOM 710 N N . ILE A 1 91 ? -7.742 -6.988 4.552 1.00 98.25 91 ILE A N 1
ATOM 711 C CA . ILE A 1 91 ? -8.667 -5.997 5.127 1.00 98.25 91 ILE A CA 1
ATOM 712 C C . ILE A 1 91 ? -9.981 -6.656 5.544 1.00 98.25 91 ILE A C 1
ATOM 714 O O . ILE A 1 91 ? -10.436 -6.448 6.669 1.00 98.25 91 ILE A O 1
ATOM 718 N N . ALA A 1 92 ? -10.581 -7.457 4.660 1.00 97.75 92 ALA A N 1
ATOM 719 C CA . ALA A 1 92 ? -11.817 -8.168 4.961 1.00 97.75 92 ALA A CA 1
ATOM 720 C C . ALA A 1 92 ? -11.643 -9.071 6.188 1.00 97.75 92 ALA A C 1
ATOM 722 O O . ALA A 1 92 ? -12.451 -9.003 7.111 1.00 97.75 92 ALA A O 1
ATOM 723 N N . SER A 1 93 ? -10.551 -9.839 6.241 1.00 97.50 93 SER A N 1
ATOM 724 C CA . SER A 1 93 ? -10.226 -10.698 7.379 1.00 97.50 93 SER A CA 1
ATOM 725 C C . SER A 1 93 ? -10.119 -9.899 8.679 1.00 97.50 93 SER A C 1
ATOM 727 O O . SER A 1 93 ? -10.853 -10.188 9.625 1.00 97.50 93 SER A O 1
ATOM 729 N N . CYS A 1 94 ? -9.303 -8.837 8.713 1.00 97.56 94 CYS A N 1
ATOM 730 C CA . CYS A 1 94 ? -9.120 -7.993 9.898 1.00 97.56 94 CYS A CA 1
ATOM 731 C C . CYS A 1 94 ? -10.432 -7.380 10.404 1.00 97.56 94 CYS A C 1
ATOM 733 O O . CYS A 1 94 ? -10.651 -7.309 11.614 1.00 97.56 94 CYS A O 1
ATOM 735 N N . LEU A 1 95 ? -11.311 -6.934 9.501 1.00 97.44 95 LEU A N 1
ATOM 736 C CA . LEU A 1 95 ? -12.596 -6.340 9.874 1.00 97.44 95 LEU A CA 1
ATOM 737 C C . LEU A 1 95 ? -13.603 -7.394 10.350 1.00 97.44 95 LEU A C 1
ATOM 739 O O . LEU A 1 95 ? -14.243 -7.198 11.381 1.00 97.44 95 LEU A O 1
ATOM 743 N N . CYS A 1 96 ? -13.732 -8.517 9.638 1.00 96.50 96 CYS A N 1
ATOM 744 C CA . CYS A 1 96 ? -14.674 -9.587 9.978 1.00 96.50 96 CYS A CA 1
ATOM 745 C C . CYS A 1 96 ? -14.312 -10.309 11.280 1.00 96.50 96 CYS A C 1
ATOM 747 O O . CYS A 1 96 ? -15.201 -10.784 11.981 1.00 96.50 96 CYS A O 1
ATOM 749 N N . THR A 1 97 ? -13.023 -10.371 11.616 1.00 96.12 97 THR A N 1
ATOM 750 C CA . THR A 1 97 ? -12.521 -10.984 12.857 1.00 96.12 97 THR A CA 1
ATOM 751 C C . THR A 1 97 ? -12.263 -9.964 13.972 1.00 96.12 97 THR A C 1
ATOM 753 O O . THR A 1 97 ? -11.770 -10.326 15.036 1.00 96.12 97 THR A O 1
ATOM 756 N N . ASN A 1 98 ? -12.649 -8.697 13.763 1.00 95.38 98 ASN A N 1
ATOM 757 C CA . ASN A 1 98 ? -12.559 -7.615 14.745 1.00 95.38 98 ASN A CA 1
ATOM 758 C C . ASN A 1 98 ? -11.140 -7.406 15.321 1.00 95.38 98 ASN A C 1
ATOM 760 O O . ASN A 1 98 ? -10.971 -7.131 16.509 1.00 95.38 98 ASN A O 1
ATOM 764 N N . LEU A 1 99 ? -10.114 -7.519 14.469 1.00 96.56 99 LEU A N 1
ATOM 765 C CA . LEU A 1 99 ? -8.704 -7.351 14.854 1.00 96.56 99 LEU A CA 1
ATOM 766 C C . LEU A 1 99 ? -8.278 -5.883 14.988 1.00 96.56 99 LEU A C 1
ATOM 768 O O . LEU A 1 99 ? -7.197 -5.602 15.501 1.00 96.56 99 LEU A O 1
ATOM 772 N N . VAL A 1 100 ? -9.110 -4.937 14.540 1.00 97.75 100 VAL A N 1
ATOM 773 C CA . VAL A 1 100 ? -8.852 -3.499 14.686 1.00 97.75 100 VAL A CA 1
ATOM 774 C C . VAL A 1 100 ? -9.404 -3.019 16.026 1.00 97.75 100 VAL A C 1
ATOM 776 O O . VAL A 1 100 ? -10.605 -2.794 16.176 1.00 97.75 100 VAL A O 1
ATOM 779 N N . ILE A 1 101 ? -8.517 -2.843 17.004 1.00 97.25 101 ILE A N 1
ATOM 780 C CA . ILE A 1 101 ? -8.885 -2.573 18.399 1.00 97.25 101 ILE A CA 1
ATOM 781 C C . ILE A 1 101 ? -8.476 -1.154 18.794 1.00 97.25 101 ILE A C 1
ATOM 783 O O . ILE A 1 101 ? -7.351 -0.722 18.557 1.00 97.25 101 ILE A O 1
ATOM 787 N N . SER A 1 102 ? -9.375 -0.419 19.450 1.00 97.25 102 SER A N 1
ATOM 788 C CA . SER A 1 102 ? -9.051 0.882 20.045 1.00 97.25 102 SER A CA 1
ATOM 789 C C . SER A 1 102 ? -8.236 0.706 21.327 1.00 97.25 102 SER A C 1
ATOM 791 O O . SER A 1 102 ? -8.759 0.207 22.318 1.00 97.25 102 SER A O 1
ATOM 793 N N . GLN A 1 103 ? -7.011 1.228 21.349 1.00 97.56 103 GLN A N 1
ATOM 794 C CA . GLN A 1 103 ? -6.137 1.280 22.531 1.00 97.56 103 GLN A CA 1
ATOM 795 C C . GLN A 1 103 ? -6.369 2.530 23.397 1.00 97.56 103 GLN A C 1
ATOM 797 O O . GLN A 1 103 ? -5.643 2.789 24.350 1.00 97.56 103 GLN A O 1
ATOM 802 N N . GLY A 1 104 ? -7.373 3.345 23.059 1.00 95.88 104 GLY A N 1
ATOM 803 C CA . GLY A 1 104 ? -7.649 4.622 23.709 1.00 95.88 104 GLY A CA 1
ATOM 804 C C . GLY A 1 104 ? -7.275 5.783 22.787 1.00 95.88 104 GLY A C 1
ATOM 805 O O . GLY A 1 104 ? -8.183 6.320 22.144 1.00 95.88 104 GLY A O 1
ATOM 806 N N . PRO A 1 105 ? -5.994 6.186 22.702 1.00 97.19 105 PRO A N 1
ATOM 807 C CA . PRO A 1 105 ? -5.567 7.304 21.861 1.00 97.19 105 PRO A CA 1
ATOM 808 C C . PRO A 1 105 ? -5.352 6.932 20.383 1.00 97.19 105 PRO A C 1
ATOM 810 O O . PRO A 1 105 ? -5.267 7.827 19.547 1.00 97.19 105 PRO A O 1
ATOM 813 N N . PHE A 1 106 ? -5.286 5.642 20.043 1.00 98.12 106 PHE A N 1
ATOM 814 C CA . PHE A 1 106 ? -5.106 5.148 18.673 1.00 98.12 106 PHE A CA 1
ATOM 815 C C . PHE A 1 106 ? -5.781 3.783 18.469 1.00 98.12 106 PHE A C 1
ATOM 817 O O . PHE A 1 106 ? -6.132 3.099 19.431 1.00 98.12 106 PHE A O 1
ATOM 824 N N . LEU A 1 107 ? -5.970 3.396 17.209 1.00 98.56 107 LEU A N 1
ATOM 825 C CA . LEU A 1 107 ? -6.349 2.049 16.785 1.00 98.56 107 LEU A CA 1
ATOM 826 C C . LEU A 1 107 ? -5.092 1.201 16.603 1.00 98.56 107 LEU A C 1
ATOM 828 O O . LEU A 1 107 ? -4.076 1.697 16.122 1.00 98.56 107 LEU A O 1
ATOM 832 N N . TYR A 1 108 ? -5.172 -0.078 16.938 1.00 98.50 108 TYR A N 1
ATOM 833 C CA . TYR A 1 108 ? -4.096 -1.042 16.763 1.00 98.50 108 TYR A CA 1
ATOM 834 C C . TYR A 1 108 ? -4.592 -2.254 15.977 1.00 98.50 108 TYR A C 1
ATOM 836 O O . TYR A 1 108 ? -5.706 -2.727 16.204 1.00 98.50 108 TYR A O 1
ATOM 844 N N . CYS A 1 109 ? -3.758 -2.752 15.068 1.00 98.06 109 CYS A N 1
ATOM 845 C CA . CYS A 1 109 ? -3.962 -4.007 14.352 1.00 98.06 109 CYS A CA 1
ATOM 846 C C . CYS A 1 109 ? -2.600 -4.671 14.122 1.00 98.06 109 CYS A C 1
ATOM 848 O O . CYS A 1 109 ? -1.623 -3.992 13.812 1.00 98.06 109 CYS A O 1
ATOM 850 N N . SER A 1 110 ? -2.522 -5.992 14.218 1.00 96.69 110 SER A N 1
ATOM 851 C CA . SER A 1 110 ? -1.304 -6.734 13.890 1.00 96.69 110 SER A CA 1
ATOM 852 C C . SER A 1 110 ? -1.608 -7.889 12.948 1.00 96.69 110 SER A C 1
ATOM 854 O O . SER A 1 110 ? -2.657 -8.525 13.039 1.00 96.69 110 SER A O 1
ATOM 856 N N . LEU A 1 111 ? -0.688 -8.141 12.021 1.00 96.31 111 L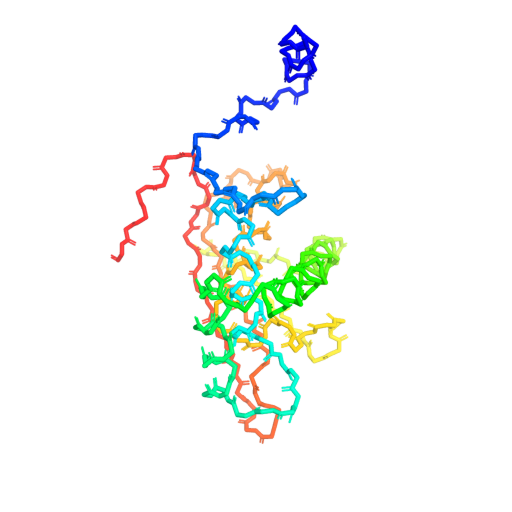EU A N 1
ATOM 857 C CA . LEU A 1 111 ? -0.660 -9.373 11.247 1.00 96.31 111 LEU A CA 1
ATOM 858 C C . LEU A 1 111 ? 0.192 -10.396 11.995 1.00 96.31 111 LEU A C 1
ATOM 860 O O . LEU A 1 111 ? 1.223 -10.056 12.575 1.00 96.31 111 LEU A O 1
ATOM 864 N N . MET A 1 112 ? -0.242 -11.649 11.970 1.00 92.56 112 MET A N 1
ATOM 865 C CA . MET A 1 112 ? 0.507 -12.777 12.525 1.00 92.56 112 MET A CA 1
ATOM 866 C C . MET A 1 112 ? 1.127 -13.599 11.395 1.00 92.56 112 MET A C 1
ATOM 868 O O . MET A 1 112 ? 0.674 -13.508 10.256 1.00 92.56 112 MET A O 1
ATOM 872 N N . GLU A 1 113 ? 2.118 -14.436 11.699 1.00 85.69 113 GLU A N 1
ATOM 873 C CA . GLU A 1 113 ? 2.766 -15.320 10.715 1.00 85.69 113 GLU A CA 1
ATOM 874 C C . GLU A 1 113 ? 1.763 -16.205 9.958 1.00 85.69 113 GLU A C 1
ATOM 876 O O . GLU A 1 113 ? 1.871 -16.375 8.749 1.00 85.69 113 GLU A O 1
ATOM 881 N N . GLY A 1 114 ? 0.728 -16.698 10.645 1.00 89.50 114 GLY A N 1
ATOM 882 C CA . GLY A 1 114 ? -0.341 -17.488 10.028 1.00 89.50 114 GLY A CA 1
ATOM 883 C C . GLY A 1 114 ? -1.292 -16.693 9.124 1.00 89.50 114 GLY A C 1
ATOM 884 O O . GLY A 1 114 ? -2.232 -17.269 8.581 1.00 89.50 114 GLY A O 1
ATOM 885 N N . THR A 1 115 ? -1.097 -15.379 8.972 1.00 92.69 115 THR A N 1
ATOM 886 C CA . THR A 1 115 ? -1.934 -14.564 8.086 1.00 92.69 115 THR A CA 1
ATOM 887 C C . THR A 1 115 ? -1.599 -14.896 6.629 1.00 92.69 115 THR A C 1
ATOM 889 O O . THR A 1 115 ? -0.425 -14.839 6.252 1.00 92.69 115 THR A O 1
ATOM 892 N N . PRO A 1 116 ? -2.599 -15.194 5.780 1.00 92.94 116 PRO A N 1
ATOM 893 C CA . PRO A 1 116 ? -2.372 -15.394 4.355 1.00 92.94 116 PRO A CA 1
ATOM 894 C C . PRO A 1 116 ? -1.632 -14.208 3.735 1.00 92.94 116 PRO A C 1
ATOM 896 O O . PRO A 1 116 ? -1.932 -13.053 4.039 1.00 92.94 116 PRO A O 1
ATOM 899 N N . ASP A 1 117 ? -0.655 -14.505 2.878 1.00 92.81 117 ASP A N 1
ATOM 900 C CA . ASP A 1 117 ? 0.148 -13.510 2.164 1.00 92.81 117 ASP A CA 1
ATOM 901 C C . ASP A 1 117 ? 0.879 -12.487 3.061 1.00 92.81 117 ASP A C 1
ATOM 903 O O . ASP A 1 117 ? 1.281 -11.431 2.576 1.00 92.81 117 ASP A O 1
ATOM 907 N N . VAL A 1 118 ? 1.117 -12.781 4.349 1.00 93.56 118 VAL A N 1
ATOM 908 C CA . VAL A 1 118 ? 1.776 -11.842 5.286 1.00 93.56 118 VAL A CA 1
ATOM 909 C C . VAL A 1 118 ? 3.106 -11.297 4.761 1.00 93.56 118 VAL A C 1
ATOM 911 O O . VAL A 1 118 ? 3.416 -10.125 4.960 1.00 93.56 118 VAL A O 1
ATOM 914 N N . VAL A 1 119 ? 3.848 -12.116 4.012 1.00 92.00 119 VAL A N 1
ATOM 915 C CA . VAL A 1 119 ? 5.148 -11.763 3.427 1.00 92.00 119 VAL A CA 1
ATOM 916 C C . VAL A 1 119 ? 5.035 -10.596 2.431 1.00 92.00 119 VAL A C 1
ATOM 918 O O . VAL A 1 119 ? 5.967 -9.806 2.300 1.00 92.00 119 VAL A O 1
ATOM 921 N N . LEU A 1 120 ? 3.877 -10.418 1.779 1.00 93.69 120 LEU A N 1
ATOM 922 C CA . LEU A 1 120 ? 3.593 -9.266 0.911 1.00 93.69 120 LEU A CA 1
ATOM 923 C C . LEU A 1 120 ? 3.472 -7.941 1.680 1.00 93.69 120 LEU A C 1
ATOM 925 O O . LEU A 1 120 ? 3.431 -6.880 1.060 1.00 93.69 120 LEU A O 1
ATOM 929 N N . PHE A 1 121 ? 3.377 -7.990 3.010 1.00 95.12 121 PHE A N 1
ATOM 930 C CA . PHE A 1 121 ? 3.162 -6.837 3.886 1.00 95.12 121 PHE A CA 1
ATOM 931 C C . PHE A 1 121 ? 4.243 -6.703 4.967 1.00 95.12 121 PHE A C 1
ATOM 933 O O . PHE A 1 121 ? 4.071 -5.942 5.915 1.00 95.12 121 PHE A O 1
ATOM 940 N N . SER A 1 122 ? 5.359 -7.427 4.850 1.00 90.00 122 SER A N 1
ATOM 941 C CA . SER A 1 122 ? 6.456 -7.377 5.828 1.00 90.00 122 SER A CA 1
ATOM 942 C C . SER A 1 122 ? 7.357 -6.144 5.670 1.00 90.00 122 SER A C 1
ATOM 944 O O . SER A 1 122 ? 8.070 -5.772 6.607 1.00 90.00 122 SER A O 1
ATOM 946 N N . LYS A 1 123 ? 7.324 -5.480 4.506 1.00 92.06 123 LYS A N 1
ATOM 947 C CA . LYS A 1 123 ? 8.126 -4.284 4.215 1.00 92.06 123 LYS A CA 1
ATOM 948 C C . LYS A 1 123 ? 7.359 -2.988 4.551 1.00 92.06 123 LYS A C 1
ATOM 950 O O . LYS A 1 123 ? 6.129 -2.956 4.483 1.00 92.06 123 LYS A O 1
ATOM 955 N N . PRO A 1 124 ? 8.050 -1.885 4.900 1.00 93.06 124 PRO A N 1
ATOM 956 C CA . PRO A 1 124 ? 7.387 -0.665 5.369 1.00 93.06 124 PRO A CA 1
ATOM 957 C C . PRO A 1 124 ? 6.409 -0.025 4.373 1.00 93.06 124 PRO A C 1
ATOM 959 O O . PRO A 1 124 ? 5.351 0.451 4.788 1.00 93.06 124 PRO A O 1
ATOM 962 N N . ALA A 1 125 ? 6.730 0.014 3.073 1.00 93.31 125 ALA A N 1
ATOM 963 C CA . ALA A 1 125 ? 5.883 0.699 2.094 1.00 93.31 125 ALA A CA 1
ATOM 964 C C . ALA A 1 125 ? 4.594 -0.088 1.818 1.00 93.31 125 ALA A C 1
ATOM 966 O O . ALA A 1 125 ? 3.497 0.480 1.867 1.00 93.31 125 ALA A O 1
ATOM 967 N N . SER A 1 126 ? 4.714 -1.401 1.614 1.00 95.06 126 SER A N 1
ATOM 968 C CA . SER A 1 126 ? 3.573 -2.313 1.480 1.00 95.06 126 SER A CA 1
ATOM 969 C C . SER A 1 126 ? 2.688 -2.339 2.735 1.00 95.06 126 SER A C 1
ATOM 971 O O . SER A 1 126 ? 1.465 -2.204 2.612 1.00 95.06 126 SER A O 1
ATOM 973 N N . LEU A 1 127 ? 3.270 -2.403 3.942 1.00 97.12 127 LEU A N 1
ATOM 974 C CA . LEU A 1 127 ? 2.507 -2.354 5.196 1.00 97.12 127 LEU A CA 1
ATOM 975 C C . LEU A 1 127 ? 1.795 -1.011 5.390 1.00 97.12 127 LEU A C 1
ATOM 977 O O . LEU A 1 127 ? 0.628 -0.978 5.781 1.00 97.12 127 LEU A O 1
ATOM 981 N N . SER A 1 128 ? 2.462 0.106 5.090 1.00 96.75 128 SER A N 1
ATOM 982 C CA . SER A 1 128 ? 1.875 1.451 5.171 1.00 96.75 128 SER A CA 1
ATOM 983 C C . SER A 1 128 ? 0.678 1.608 4.230 1.00 96.75 128 SER A C 1
ATOM 985 O O . SER A 1 128 ? -0.362 2.160 4.610 1.00 96.75 128 SER A O 1
ATOM 987 N N . LEU A 1 129 ? 0.779 1.062 3.014 1.00 96.06 129 LEU A N 1
ATOM 988 C CA . LEU A 1 129 ? -0.314 1.066 2.051 1.00 96.06 129 LEU A CA 1
ATOM 989 C C . LEU A 1 129 ? -1.502 0.224 2.532 1.00 96.06 129 LEU A C 1
ATOM 991 O O . LEU A 1 129 ? -2.636 0.706 2.477 1.00 96.06 129 LEU A O 1
ATOM 995 N N . LEU A 1 130 ? -1.261 -0.995 3.024 1.00 97.94 130 LEU A N 1
ATOM 996 C CA . LEU A 1 130 ? -2.302 -1.844 3.613 1.00 97.94 130 LEU A CA 1
ATOM 997 C C . LEU A 1 130 ? -2.990 -1.126 4.779 1.00 97.94 130 LEU A C 1
ATOM 999 O O . LEU A 1 130 ? -4.213 -1.014 4.795 1.00 97.94 130 LEU A O 1
ATOM 1003 N N . SER A 1 131 ? -2.203 -0.568 5.698 1.00 98.06 131 SER A N 1
ATOM 1004 C CA . SER A 1 131 ? -2.685 0.149 6.883 1.00 98.06 131 SER A CA 1
ATOM 1005 C C . SER A 1 131 ? -3.602 1.312 6.512 1.00 98.06 131 SER A C 1
ATOM 1007 O O . SER A 1 131 ? -4.665 1.492 7.102 1.00 98.06 131 SER A O 1
ATOM 1009 N N . ARG A 1 132 ? -3.235 2.086 5.483 1.00 97.44 132 ARG A N 1
ATOM 1010 C CA . ARG A 1 132 ? -4.065 3.189 4.987 1.00 97.44 132 ARG A CA 1
ATOM 1011 C C . ARG A 1 132 ? -5.400 2.700 4.430 1.00 97.44 132 ARG A C 1
ATOM 1013 O O . ARG A 1 132 ? -6.434 3.293 4.721 1.00 97.44 132 ARG A O 1
ATOM 1020 N N . HIS A 1 133 ? -5.395 1.634 3.634 1.00 97.62 133 HIS A N 1
ATOM 1021 C CA . HIS A 1 133 ? -6.631 1.072 3.086 1.00 97.62 133 HIS A CA 1
ATOM 1022 C C . HIS A 1 133 ? -7.502 0.419 4.167 1.00 97.62 133 HIS A C 1
ATOM 1024 O O . HIS A 1 133 ? -8.728 0.552 4.125 1.00 97.62 133 HIS A O 1
ATOM 1030 N N . LEU A 1 134 ? -6.884 -0.227 5.159 1.00 98.31 134 LEU A N 1
ATOM 1031 C CA . LEU A 1 134 ? -7.571 -0.781 6.319 1.00 98.31 134 LEU A CA 1
ATOM 1032 C C . LEU A 1 134 ? -8.250 0.323 7.129 1.00 98.31 134 LEU A C 1
ATOM 1034 O O . LEU A 1 134 ? -9.440 0.210 7.408 1.00 98.31 134 LEU A O 1
ATOM 1038 N N . LEU A 1 135 ? -7.537 1.410 7.446 1.00 97.88 135 LEU A N 1
ATOM 1039 C CA . LEU A 1 135 ? -8.098 2.540 8.189 1.00 97.88 135 LEU A CA 1
ATOM 1040 C C . LEU A 1 135 ? -9.284 3.165 7.445 1.00 97.88 135 LEU A C 1
ATOM 1042 O O . LEU A 1 135 ? -10.353 3.325 8.032 1.00 97.88 135 LEU A O 1
ATOM 1046 N N . LYS A 1 136 ? -9.139 3.427 6.138 1.00 96.25 136 LYS A N 1
ATOM 1047 C CA . LYS A 1 136 ? -10.241 3.898 5.281 1.00 96.25 136 LYS A CA 1
ATOM 1048 C C . LYS A 1 136 ? -11.467 2.989 5.366 1.00 96.25 136 LYS A C 1
ATOM 1050 O O . LYS A 1 136 ? -12.584 3.460 5.568 1.00 96.25 136 LYS A O 1
ATOM 1055 N N . SER A 1 137 ? -11.255 1.681 5.253 1.00 97.12 137 SER A N 1
ATOM 1056 C CA . SER A 1 137 ? -12.336 0.690 5.286 1.00 97.12 137 SER A CA 1
ATOM 1057 C C . SER A 1 137 ? -12.987 0.597 6.671 1.00 97.12 137 SER A C 1
ATOM 1059 O O . SER A 1 137 ? -14.212 0.526 6.781 1.00 97.12 137 SER A O 1
ATOM 1061 N N . PHE A 1 138 ? -12.188 0.668 7.738 1.00 97.69 138 PHE A N 1
ATOM 1062 C CA . PHE A 1 138 ? -12.652 0.641 9.123 1.00 97.69 138 PHE A CA 1
ATOM 1063 C C . PHE A 1 138 ? -13.499 1.868 9.487 1.00 97.69 138 PHE A C 1
ATOM 1065 O O . PHE A 1 138 ? -14.553 1.738 10.108 1.00 97.69 138 PHE A O 1
ATOM 1072 N N . VAL A 1 139 ? -13.086 3.072 9.077 1.00 95.56 139 VAL A N 1
ATOM 1073 C CA . VAL A 1 139 ? -13.834 4.318 9.336 1.00 95.56 139 VAL A CA 1
ATOM 1074 C C . VAL A 1 139 ? -15.222 4.287 8.682 1.00 95.56 139 VAL A C 1
ATOM 1076 O O . VAL A 1 139 ? -16.203 4.788 9.254 1.00 95.56 139 VAL A O 1
ATOM 1079 N N . CYS A 1 140 ? -15.326 3.656 7.510 1.00 93.06 140 CYS A N 1
ATOM 1080 C CA . CYS A 1 140 ? -16.593 3.423 6.823 1.00 93.06 140 CYS A CA 1
ATOM 1081 C C . CYS A 1 140 ? -17.470 2.378 7.531 1.00 93.06 140 CYS A C 1
ATOM 1083 O O . CYS A 1 140 ? -18.689 2.552 7.569 1.00 93.06 140 CYS A O 1
ATOM 1085 N N . SER A 1 141 ? -16.883 1.329 8.117 1.00 94.56 141 SER A N 1
ATOM 1086 C CA . SER A 1 141 ? -17.635 0.233 8.747 1.00 94.56 141 SER A CA 1
ATOM 1087 C C . SER A 1 141 ? -18.051 0.511 10.197 1.00 94.56 141 SER A C 1
ATOM 1089 O O . SER A 1 141 ? -19.109 0.056 10.639 1.00 94.56 141 SER A O 1
ATOM 1091 N N . THR A 1 142 ? -17.261 1.276 10.955 1.00 94.81 142 THR A N 1
ATOM 1092 C CA . THR A 1 142 ? -17.520 1.508 12.380 1.00 94.81 142 THR A CA 1
ATOM 1093 C C . THR A 1 142 ? -18.654 2.507 12.628 1.00 94.81 142 THR A C 1
ATOM 1095 O O . THR A 1 142 ? -18.778 3.546 11.972 1.00 94.81 142 THR A O 1
ATOM 1098 N N . LYS A 1 143 ? -19.476 2.233 13.649 1.00 95.50 143 LYS A N 1
ATOM 1099 C CA . LYS A 1 143 ? -20.501 3.166 14.157 1.00 95.50 143 LYS A CA 1
ATOM 1100 C C . LYS A 1 143 ? -19.958 4.102 15.243 1.00 95.50 143 LYS A C 1
ATOM 1102 O O . LYS A 1 143 ? -20.595 5.105 15.564 1.00 95.50 143 LYS A O 1
ATOM 1107 N N . ASN A 1 144 ? -18.788 3.802 15.809 1.00 94.88 144 ASN A N 1
ATOM 1108 C CA . ASN A 1 144 ? -18.211 4.579 16.900 1.00 94.88 144 ASN A CA 1
ATOM 1109 C C . ASN A 1 144 ? -17.575 5.872 16.365 1.00 94.88 144 ASN A C 1
ATOM 1111 O O . ASN A 1 144 ? -16.516 5.842 15.742 1.00 94.88 144 ASN A O 1
ATOM 1115 N N . ARG A 1 145 ? -18.209 7.018 16.649 1.00 93.56 145 ARG A N 1
ATOM 1116 C CA . ARG A 1 145 ? -17.762 8.340 16.177 1.00 93.56 145 ARG A CA 1
ATOM 1117 C C . ARG A 1 145 ? -16.347 8.699 16.627 1.00 93.56 145 ARG A C 1
ATOM 1119 O O . ARG A 1 145 ? -15.619 9.302 15.851 1.00 93.56 145 ARG A O 1
ATOM 1126 N N . ARG A 1 146 ? -15.944 8.303 17.839 1.00 94.12 146 ARG A N 1
ATOM 1127 C CA . ARG A 1 146 ? -14.584 8.541 18.342 1.00 94.12 146 ARG A CA 1
ATOM 1128 C C . ARG A 1 146 ? -13.563 7.743 17.538 1.00 94.12 146 ARG A C 1
ATOM 1130 O O . ARG A 1 146 ? -12.556 8.302 17.129 1.00 94.12 146 ARG A O 1
ATOM 1137 N N . CYS A 1 147 ? -13.842 6.467 17.266 1.00 94.62 147 CYS A N 1
ATOM 1138 C CA . CYS A 1 147 ? -12.923 5.597 16.522 1.00 94.62 147 CYS A CA 1
ATOM 1139 C C . CYS A 1 147 ? -12.681 6.071 15.082 1.00 94.62 147 CYS A C 1
ATOM 1141 O O . CYS A 1 147 ? -11.623 5.788 14.534 1.00 94.62 147 CYS A O 1
ATOM 1143 N N . LYS A 1 148 ? -13.615 6.828 14.488 1.00 95.00 148 LYS A N 1
ATOM 1144 C CA . LYS A 1 148 ? -13.432 7.420 13.153 1.00 95.00 148 LYS A CA 1
ATOM 1145 C C . LYS A 1 148 ? -12.319 8.469 13.082 1.00 95.00 148 LYS A C 1
ATOM 1147 O O . LYS A 1 148 ? -11.849 8.761 11.994 1.00 95.00 148 LYS A O 1
ATOM 1152 N N . LEU A 1 149 ? -11.927 9.038 14.222 1.00 94.94 149 LEU A N 1
ATOM 1153 C CA . LEU A 1 149 ? -10.949 10.125 14.319 1.00 94.94 149 LEU A CA 1
ATOM 1154 C C . LEU A 1 149 ? -9.598 9.662 14.879 1.00 94.94 149 LEU A C 1
ATOM 1156 O O . LEU A 1 149 ? -8.722 10.488 15.124 1.00 94.94 149 LEU A O 1
ATOM 1160 N N . LEU A 1 150 ? -9.435 8.362 15.133 1.00 96.62 150 LEU A N 1
ATOM 1161 C CA . LEU A 1 150 ? -8.208 7.825 15.709 1.00 96.62 150 LEU A CA 1
ATOM 1162 C C . LEU A 1 150 ? -7.192 7.473 14.609 1.00 96.62 150 LEU A C 1
ATOM 1164 O O . LEU A 1 150 ? -7.589 6.975 13.553 1.00 96.62 150 LEU A O 1
ATOM 1168 N N . PRO A 1 151 ? -5.885 7.688 14.851 1.00 97.62 151 PRO A N 1
ATOM 1169 C CA . PRO A 1 151 ? -4.834 7.150 13.993 1.00 97.62 151 PRO A CA 1
ATOM 1170 C C . PRO A 1 151 ? -4.762 5.623 14.122 1.00 97.62 151 PRO A C 1
ATOM 1172 O O . PRO A 1 151 ? -5.278 5.055 15.085 1.00 97.62 151 PRO A O 1
ATOM 1175 N N . LEU A 1 152 ? -4.083 4.964 13.184 1.00 98.44 152 LEU A N 1
ATOM 1176 C CA . LEU A 1 152 ? -3.828 3.523 13.209 1.00 98.44 152 LEU A CA 1
ATOM 1177 C C . LEU A 1 152 ? -2.337 3.242 13.391 1.00 98.44 152 LEU A C 1
ATOM 1179 O O . LEU A 1 152 ? -1.509 3.765 12.651 1.00 98.44 152 LEU A O 1
ATOM 1183 N N . VAL A 1 153 ? -2.012 2.355 14.323 1.00 98.56 153 VAL A N 1
ATOM 1184 C CA . VAL A 1 153 ? -0.713 1.690 14.418 1.00 98.56 153 VAL A CA 1
ATOM 1185 C C . VAL A 1 153 ? -0.885 0.261 13.919 1.00 98.56 153 VAL A C 1
ATOM 1187 O O . VAL A 1 153 ? -1.733 -0.472 14.432 1.00 98.56 153 VAL A O 1
ATOM 1190 N N . MET A 1 154 ? -0.095 -0.136 12.924 1.00 98.25 154 MET A N 1
ATOM 1191 C CA . MET A 1 154 ? -0.133 -1.489 12.373 1.00 98.25 154 MET A CA 1
ATOM 1192 C C . MET A 1 154 ? 1.228 -2.167 12.482 1.00 98.25 154 MET A C 1
ATOM 1194 O O . MET A 1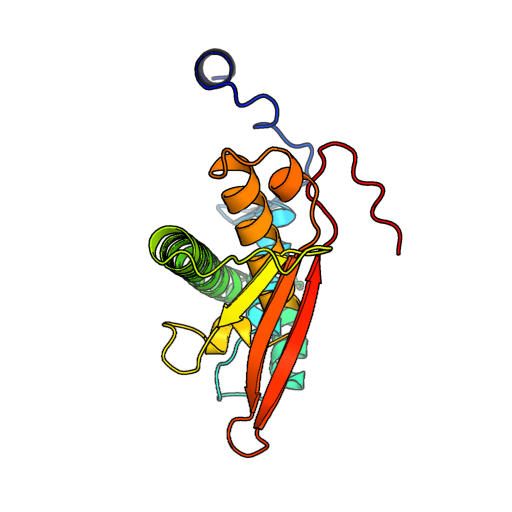 154 ? 2.252 -1.533 12.231 1.00 98.25 154 MET A O 1
ATOM 1198 N N . ALA A 1 155 ? 1.229 -3.448 12.850 1.00 97.56 155 ALA A N 1
ATOM 1199 C CA . ALA A 1 155 ? 2.431 -4.270 12.954 1.00 97.56 155 ALA A CA 1
ATOM 1200 C C . ALA A 1 155 ? 2.357 -5.498 12.035 1.00 97.56 155 ALA A C 1
ATOM 1202 O O . ALA A 1 155 ? 1.285 -6.081 11.870 1.00 97.56 155 ALA A O 1
ATOM 1203 N N . ALA A 1 156 ? 3.491 -5.916 11.478 1.00 96.94 156 ALA A N 1
ATOM 1204 C CA . ALA A 1 156 ? 3.634 -7.183 10.762 1.00 96.94 156 ALA A CA 1
ATOM 1205 C C . ALA A 1 156 ? 4.999 -7.830 11.065 1.00 96.94 156 ALA A C 1
ATOM 1207 O O . ALA A 1 156 ? 5.952 -7.107 11.371 1.00 96.94 156 ALA A O 1
ATOM 1208 N N . PRO A 1 157 ? 5.131 -9.166 10.985 1.00 94.50 157 PRO A N 1
ATOM 1209 C CA . PRO A 1 157 ? 6.406 -9.845 11.200 1.00 94.50 157 PRO A CA 1
ATOM 1210 C C . PRO A 1 157 ? 7.440 -9.438 10.142 1.00 94.50 157 PRO A C 1
ATOM 1212 O O . PRO A 1 157 ? 7.128 -9.420 8.947 1.00 94.50 157 PRO A O 1
ATOM 1215 N N . LEU A 1 158 ? 8.663 -9.125 10.585 1.00 89.62 158 LEU A N 1
ATOM 1216 C CA . LEU A 1 158 ? 9.803 -8.814 9.716 1.00 89.62 158 LEU A CA 1
ATOM 1217 C C . LEU A 1 158 ? 10.764 -10.003 9.621 1.00 89.62 158 LEU A C 1
ATOM 1219 O O . LEU A 1 158 ? 11.065 -10.462 8.524 1.00 89.62 158 LEU A O 1
ATOM 1223 N N . SER A 1 159 ? 11.230 -10.504 10.766 1.00 85.00 159 SER A N 1
ATOM 1224 C CA . SER A 1 159 ? 12.070 -11.699 10.850 1.00 85.00 159 SER A CA 1
ATOM 1225 C C . SER A 1 159 ? 11.667 -12.535 12.053 1.00 85.00 159 SER A C 1
ATOM 1227 O O . SER A 1 159 ? 11.737 -12.078 13.194 1.00 85.00 159 SER A O 1
ATOM 1229 N N . MET A 1 160 ? 11.271 -13.779 11.789 1.00 80.06 160 MET A N 1
ATOM 1230 C CA . MET A 1 160 ? 10.896 -14.736 12.831 1.00 80.06 160 MET A CA 1
ATOM 1231 C C . MET A 1 160 ? 12.115 -15.180 13.639 1.00 80.06 160 MET A C 1
ATOM 1233 O O . MET A 1 160 ? 12.042 -15.250 14.861 1.00 80.06 160 MET A O 1
ATOM 1237 N N . GLU A 1 161 ? 13.251 -15.404 12.972 1.00 84.88 161 GLU A N 1
ATOM 1238 C CA . GLU A 1 161 ? 14.499 -15.831 13.619 1.00 84.88 161 GLU A CA 1
ATOM 1239 C C . GLU A 1 161 ? 14.985 -14.816 14.656 1.00 84.88 161 GLU A C 1
ATOM 1241 O O . GLU A 1 161 ? 15.494 -15.186 15.710 1.00 84.88 161 GLU A O 1
ATOM 1246 N N . GLN A 1 162 ? 14.801 -13.527 14.366 1.00 86.94 162 GLN A N 1
ATOM 1247 C CA . GLN A 1 162 ? 15.215 -12.436 15.246 1.00 86.94 162 GLN A CA 1
ATOM 1248 C C . GLN A 1 162 ? 14.074 -11.927 16.140 1.00 86.94 162 GLN A C 1
ATOM 1250 O O . GLN A 1 162 ? 14.294 -11.029 16.950 1.00 86.94 162 GLN A O 1
ATOM 1255 N N . GLY A 1 163 ? 12.853 -12.453 15.981 1.00 88.12 163 GLY A N 1
ATOM 1256 C CA . GLY A 1 163 ? 11.662 -11.968 16.680 1.00 88.12 163 GLY A CA 1
ATOM 1257 C C . GLY A 1 163 ? 11.337 -10.495 16.400 1.00 88.12 163 GLY A C 1
ATOM 1258 O O . GLY A 1 163 ? 10.802 -9.810 17.271 1.00 88.12 163 GLY A O 1
ATOM 1259 N N . THR A 1 164 ? 11.687 -9.979 15.217 1.00 92.69 164 THR A N 1
ATOM 1260 C CA . THR A 1 164 ? 11.506 -8.563 14.865 1.00 92.69 164 THR A CA 1
ATOM 1261 C C . THR A 1 164 ? 10.215 -8.319 14.091 1.00 92.69 164 THR A C 1
ATOM 1263 O O . THR A 1 164 ? 9.756 -9.148 13.298 1.00 92.69 164 THR A O 1
ATOM 1266 N N . VAL A 1 165 ? 9.631 -7.137 14.301 1.00 95.50 165 VAL A N 1
ATOM 1267 C CA . VAL A 1 165 ? 8.389 -6.694 13.654 1.00 95.50 165 VAL A CA 1
ATOM 1268 C C . VAL A 1 165 ? 8.579 -5.342 12.977 1.00 95.50 165 VAL A C 1
ATOM 1270 O O . VAL A 1 165 ? 9.262 -4.460 13.498 1.00 95.50 165 VAL A O 1
ATOM 1273 N N . THR A 1 166 ? 7.927 -5.159 11.833 1.00 95.06 166 THR A N 1
ATOM 1274 C CA . THR A 1 166 ? 7.775 -3.853 11.189 1.00 95.06 166 THR A CA 1
ATOM 1275 C C . THR A 1 166 ? 6.537 -3.175 11.760 1.00 95.06 166 THR A C 1
ATOM 1277 O O . THR A 1 166 ? 5.465 -3.778 11.795 1.00 95.06 166 THR A O 1
ATOM 1280 N N . MET A 1 167 ? 6.661 -1.915 12.1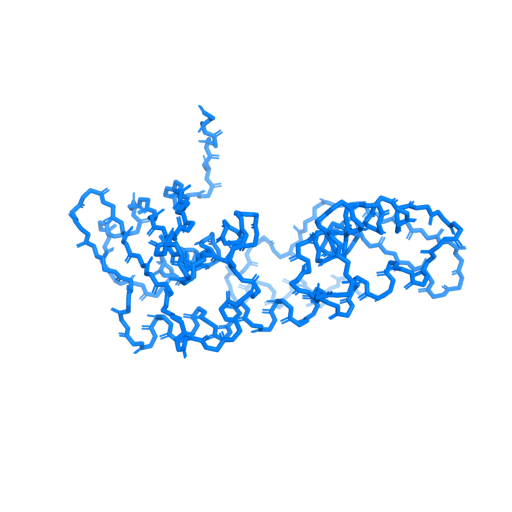81 1.00 96.94 167 MET A N 1
ATOM 1281 C CA . MET A 1 167 ? 5.538 -1.101 12.651 1.00 96.94 167 MET A CA 1
ATOM 1282 C C . MET A 1 167 ? 5.396 0.177 11.831 1.00 96.94 167 MET A C 1
ATOM 1284 O O . MET A 1 167 ? 6.384 0.838 11.515 1.00 96.94 167 MET A O 1
ATOM 1288 N N . VAL A 1 168 ? 4.154 0.549 11.525 1.00 98.06 168 VAL A N 1
ATOM 1289 C CA . VAL A 1 168 ? 3.817 1.794 10.826 1.00 98.06 168 VAL A CA 1
ATOM 1290 C C . VAL A 1 168 ? 2.712 2.545 11.561 1.00 98.06 168 VAL A C 1
ATOM 1292 O O . VAL A 1 168 ? 1.786 1.944 12.106 1.00 98.06 168 VAL A O 1
ATOM 1295 N N . GLY A 1 169 ? 2.809 3.874 11.561 1.00 97.56 169 GLY A N 1
ATOM 1296 C CA . GLY A 1 169 ? 1.772 4.778 12.051 1.00 97.56 169 GLY A CA 1
ATOM 1297 C C . GLY A 1 169 ? 1.097 5.502 10.891 1.00 97.56 169 GLY A C 1
ATOM 1298 O O . GLY A 1 169 ? 1.770 6.112 10.061 1.00 97.56 169 GLY A O 1
ATOM 1299 N N . ILE A 1 170 ? -0.231 5.448 10.834 1.00 97.12 170 ILE A N 1
ATOM 1300 C CA . ILE A 1 170 ? -1.059 6.158 9.860 1.00 97.12 170 ILE A CA 1
ATOM 1301 C C . ILE A 1 170 ? -1.900 7.200 10.611 1.00 97.12 170 ILE A C 1
ATOM 1303 O O . ILE A 1 170 ? -2.572 6.843 11.582 1.00 97.12 170 ILE A O 1
ATOM 1307 N N . PRO A 1 171 ? -1.884 8.480 10.193 1.00 95.88 171 PRO A N 1
ATOM 1308 C CA . PRO A 1 171 ? -2.715 9.512 10.810 1.00 95.88 171 PRO A CA 1
ATOM 1309 C C . PRO A 1 171 ? -4.214 9.214 10.621 1.00 95.88 171 PRO A C 1
ATOM 1311 O O . PRO A 1 171 ? -4.562 8.392 9.771 1.00 95.88 171 PRO A O 1
ATOM 1314 N N . PRO A 1 172 ? -5.110 9.885 11.369 1.00 95.06 172 PRO A N 1
ATOM 1315 C CA . PRO A 1 172 ? -6.550 9.727 11.186 1.00 95.06 172 PRO A CA 1
ATOM 1316 C C . PRO A 1 172 ? -6.978 9.978 9.736 1.00 95.06 172 PRO A C 1
ATOM 1318 O O . PRO A 1 172 ? -6.452 10.876 9.075 1.00 95.06 172 PRO A O 1
ATOM 1321 N N . GLU A 1 173 ? -7.957 9.213 9.254 1.00 91.31 173 GLU A N 1
ATOM 1322 C CA . GLU A 1 173 ? -8.516 9.420 7.919 1.00 91.31 173 GLU A CA 1
ATOM 1323 C C . GLU A 1 173 ? -9.469 10.623 7.940 1.00 91.31 173 GLU A C 1
ATOM 1325 O O . GLU A 1 173 ? -10.521 10.592 8.582 1.00 91.31 173 GLU A O 1
ATOM 1330 N N . THR A 1 174 ? -9.096 11.695 7.243 1.00 82.56 174 THR A N 1
ATOM 1331 C CA . THR A 1 174 ? -9.929 12.886 7.045 1.00 82.56 174 THR A CA 1
ATOM 1332 C C . THR A 1 174 ? -9.829 13.356 5.595 1.00 82.56 174 THR A C 1
ATOM 1334 O O . THR A 1 174 ? -8.747 13.340 5.007 1.00 82.56 174 THR A O 1
ATOM 1337 N N . ASP A 1 175 ? -10.946 13.823 5.027 1.00 64.62 175 ASP A N 1
ATOM 1338 C CA . ASP A 1 175 ? -11.019 14.293 3.629 1.00 64.62 175 ASP A CA 1
ATOM 1339 C C . ASP A 1 175 ? -10.090 15.495 3.346 1.00 64.62 175 ASP A C 1
ATOM 1341 O O . ASP A 1 175 ? -9.731 15.756 2.201 1.00 64.62 175 ASP A O 1
ATOM 1345 N N . GLY A 1 176 ? -9.666 16.206 4.397 1.00 58.16 176 GLY A N 1
ATOM 1346 C CA . GLY A 1 176 ? -8.750 17.348 4.346 1.00 58.16 176 GLY A CA 1
ATOM 1347 C C . GLY A 1 176 ? -7.469 17.136 5.149 1.00 58.16 176 GLY A C 1
ATOM 1348 O O . GLY A 1 176 ? -6.972 18.089 5.738 1.00 58.16 176 GLY A O 1
ATOM 1349 N N . SER A 1 177 ? -6.974 15.899 5.255 1.00 49.62 177 SER A N 1
ATOM 1350 C CA . SER A 1 177 ? -5.745 15.598 5.995 1.00 49.62 177 SER A CA 1
ATOM 1351 C C . SER A 1 177 ? -4.575 16.453 5.487 1.00 49.62 177 SER A C 1
ATOM 1353 O O . SER A 1 177 ? -3.947 16.133 4.474 1.00 49.62 177 SER A O 1
ATOM 1355 N N . ASP A 1 178 ? -4.237 17.508 6.238 1.00 50.50 178 ASP A N 1
ATOM 1356 C CA . ASP A 1 178 ? -2.887 18.059 6.275 1.00 50.50 178 ASP A CA 1
ATOM 1357 C C . ASP A 1 178 ? -1.997 16.901 6.713 1.00 50.50 178 ASP A C 1
ATOM 1359 O O . ASP A 1 178 ? -1.923 16.570 7.900 1.00 50.50 178 ASP A O 1
ATOM 1363 N N . ARG A 1 179 ? -1.378 16.212 5.753 1.00 55.19 179 ARG A N 1
ATOM 1364 C CA . ARG A 1 179 ? -0.380 15.176 6.024 1.00 55.19 179 ARG A CA 1
ATOM 1365 C C . ARG A 1 179 ? 0.832 15.858 6.661 1.00 55.19 179 ARG A C 1
ATOM 1367 O O . ARG A 1 179 ? 1.816 16.132 5.979 1.00 55.19 179 ARG A O 1
ATOM 1374 N N . LYS A 1 180 ? 0.729 16.206 7.946 1.00 51.47 180 LYS A N 1
ATOM 1375 C CA . LYS A 1 180 ? 1.815 16.800 8.719 1.00 51.47 180 LYS A CA 1
ATOM 1376 C C . LYS A 1 180 ? 2.909 15.743 8.828 1.00 51.47 180 LYS A C 1
ATOM 1378 O O . LYS A 1 180 ? 2.659 14.650 9.335 1.00 51.47 180 LYS A O 1
ATOM 1383 N N . LYS A 1 181 ? 4.043 16.062 8.207 1.00 35.50 181 LYS A N 1
ATOM 1384 C CA . LYS A 1 181 ? 5.287 15.296 8.264 1.00 35.50 181 LYS A CA 1
ATOM 1385 C C . LYS A 1 181 ? 5.889 15.375 9.657 1.00 35.50 181 LYS A C 1
ATOM 1387 O O . LYS A 1 181 ? 5.744 16.453 10.276 1.00 35.50 181 LYS A O 1
#

Organism: Diceros bicornis minor (NCBI:txid77932)

Foldseek 3Di:
DPPPVVVVCVVVVNPPPDDDWDWDDPDDPPIDTPVLLVLLLVLLLLPLDPPDDSVVSNVLSVVCPDPVCVVSSVVSSVSSVVLVVLLVVQLCVCVVVVQFDDPPQATEHEDDPPRPPLSSCQDDVSVQVSQVVSLVVCLVPDPDPVHQQHKYKYWGDNDPVVRDIDIDIGGHDDPPDPVDD

Secondary structure (DSSP, 8-state):
--SHHHHHHHHTT---------EEEEETTEEEEHHHHHHHHHHHHH---TTS-HHHHHHHHHHTTSTT-HHHHHHHHHHHHHHHHHHHHHHHHHHHTT--EE-SSSEEEE--TTSTTGGGGSSHHHHHHHHHHHHHHHHHH---TTGGG--EEEEEEEETTTTEEEEEEE----TT-----

pLDDT: mean 88.99, std 14.72, range [35.5, 98.56]

Sequence (181 aa):
MQGDSHIASSHCRMKDMRVQTFSIHFGFKHKFLASDVVFATMSLMESPEKDGSGTDNFIQALDSLSRSNLDKLYHGLELAKKQLRATQQTIASCLCTNLVISQGPFLYCSLMEGTPDVVLFSKPASLSLLSRHLLKSFVCSTKNRRCKLLPLVMAAPLSMEQGTVTMVGIPPETDGSDRKK

Radius of gyration: 18.59 Å; chains: 1; bounding box: 46×36×54 Å

InterPro domains:
  IPR003874 CDC45 [PF02724] (13-176)
  IPR003874 CDC45 [PTHR10507] (11-178)